Protein AF-A0A918W863-F1 (afdb_monomer)

Foldseek 3Di:
DVVVVCCVVVLAPFFDADPNDTHDPPVRVVVSVVDDPDDDDDDDD

Solvent-accessible surface area (backbone atoms only — not comparable to full-atom values): 3132 Å² total; per-residue (Å²): 117,65,69,61,54,31,36,76,69,67,75,38,76,84,62,50,76,56,97,92,39,77,43,73,61,65,69,61,56,50,52,59,73,70,52,80,88,67,85,88,80,92,85,87,133

InterPro domains:
  IPR009061 Putative DNA-binding domain superfamily [SSF46955] (2-35)

Radius of gyration: 11.34 Å; Cα contacts (8 Å, |Δi|>4): 21; chains: 1; bounding box: 32×24×19 Å

Organism: NCBI:txid543356

Structure (mmCIF, N/CA/C/O backbone):
data_AF-A0A918W863-F1
#
_entry.id   AF-A0A918W863-F1
#
loop_
_atom_site.group_PDB
_atom_site.id
_atom_sit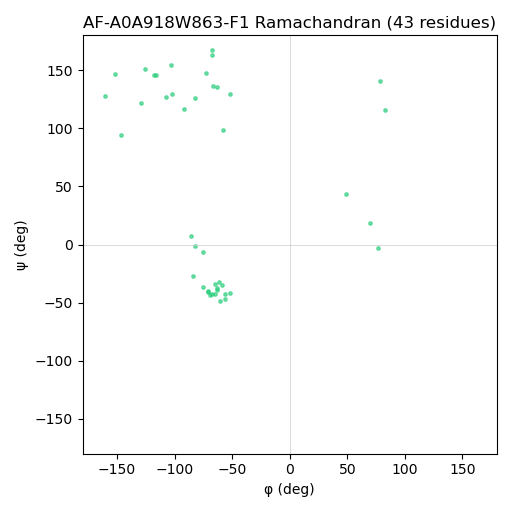e.type_symbol
_atom_site.label_atom_id
_atom_site.label_alt_id
_atom_site.label_comp_id
_atom_site.label_asym_id
_atom_site.label_entity_id
_atom_site.label_seq_id
_atom_site.pdbx_PDB_ins_code
_atom_site.Cartn_x
_atom_site.Cartn_y
_atom_site.Cartn_z
_atom_site.occupancy
_atom_site.B_iso_or_equiv
_atom_site.auth_seq_id
_atom_site.auth_comp_id
_atom_site.auth_asym_id
_atom_site.auth_atom_id
_atom_site.pdbx_PDB_model_num
ATOM 1 N N . MET A 1 1 ? 6.656 4.571 8.373 1.00 66.00 1 MET A N 1
ATOM 2 C CA . MET A 1 1 ? 6.412 3.199 8.889 1.00 66.00 1 MET A CA 1
ATOM 3 C C . MET A 1 1 ? 4.923 2.826 9.002 1.00 66.00 1 MET A C 1
ATOM 5 O O . MET A 1 1 ? 4.616 1.722 9.428 1.00 66.00 1 MET A O 1
ATOM 9 N N . THR A 1 2 ? 3.981 3.706 8.639 1.00 90.25 2 THR A N 1
ATOM 10 C CA . THR A 1 2 ? 2.531 3.469 8.799 1.00 90.25 2 THR A CA 1
ATOM 11 C C . THR A 1 2 ? 1.993 2.391 7.858 1.00 90.25 2 THR A C 1
ATOM 13 O O . THR A 1 2 ? 1.291 1.494 8.309 1.00 90.25 2 THR A O 1
ATOM 16 N N . VAL A 1 3 ? 2.416 2.410 6.588 1.00 90.00 3 VAL A N 1
ATOM 17 C CA . VAL A 1 3 ? 2.026 1.413 5.573 1.00 90.00 3 VAL A CA 1
ATOM 18 C C . VAL A 1 3 ? 2.362 -0.009 6.030 1.00 90.00 3 VAL A C 1
ATOM 20 O O . VAL A 1 3 ? 1.504 -0.881 6.023 1.00 90.00 3 VAL A O 1
ATOM 23 N N . TRP A 1 4 ? 3.577 -0.231 6.537 1.00 90.94 4 TRP A N 1
ATOM 24 C CA . TRP A 1 4 ? 3.990 -1.542 7.045 1.00 90.94 4 TRP A CA 1
ATOM 25 C C . TRP A 1 4 ? 3.171 -2.015 8.241 1.00 90.94 4 TRP A C 1
ATOM 27 O O . TRP A 1 4 ? 2.805 -3.184 8.309 1.00 90.94 4 TRP A O 1
ATOM 37 N N . ARG A 1 5 ? 2.819 -1.104 9.154 1.00 92.56 5 ARG A N 1
ATOM 38 C CA . ARG A 1 5 ? 1.927 -1.436 10.270 1.00 92.56 5 ARG A CA 1
ATOM 39 C C . ARG A 1 5 ? 0.529 -1.814 9.781 1.00 92.56 5 ARG A C 1
ATOM 41 O O . ARG A 1 5 ? -0.103 -2.659 10.398 1.00 92.56 5 ARG A O 1
ATOM 48 N N . TRP A 1 6 ? 0.036 -1.209 8.703 1.00 91.88 6 TRP A N 1
ATOM 49 C CA . TRP A 1 6 ? -1.257 -1.562 8.112 1.00 91.88 6 TRP A CA 1
ATOM 50 C C . TRP A 1 6 ? -1.231 -2.919 7.414 1.00 91.88 6 TRP A C 1
ATOM 52 O O . TRP A 1 6 ? -2.169 -3.687 7.602 1.00 91.88 6 TRP A O 1
ATOM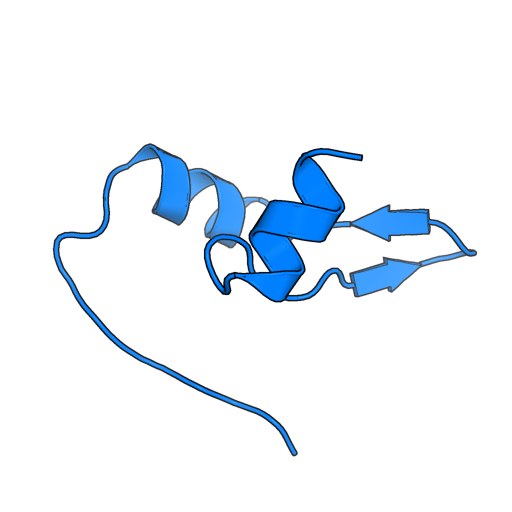 62 N N . VAL A 1 7 ? -0.147 -3.251 6.707 1.00 91.25 7 VAL A N 1
ATOM 63 C CA . VAL A 1 7 ? 0.062 -4.597 6.145 1.00 91.25 7 VAL A CA 1
ATOM 64 C C . VAL A 1 7 ? 0.094 -5.639 7.269 1.00 91.25 7 VAL A C 1
ATOM 66 O O . VAL A 1 7 ? -0.666 -6.598 7.234 1.00 91.25 7 VAL A O 1
ATOM 69 N N . GLN A 1 8 ? 0.870 -5.405 8.336 1.00 90.56 8 GLN A N 1
ATOM 70 C CA . GLN A 1 8 ? 0.923 -6.315 9.493 1.00 90.56 8 GLN A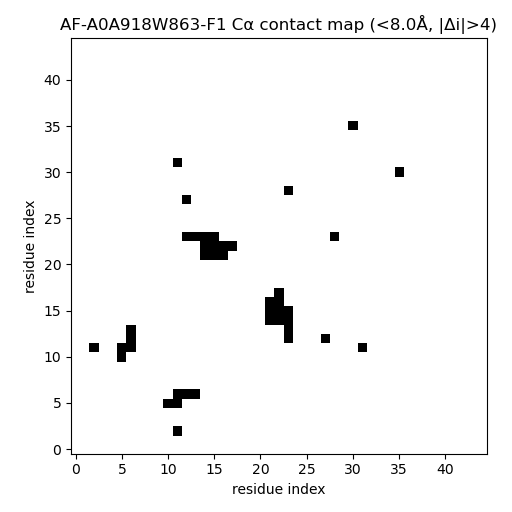 CA 1
ATOM 71 C C . GLN A 1 8 ? -0.423 -6.470 10.215 1.00 90.56 8 GLN A C 1
ATOM 73 O O . GLN A 1 8 ? -0.710 -7.527 10.766 1.00 90.56 8 GLN A O 1
ATOM 78 N N . LYS A 1 9 ? -1.252 -5.421 10.226 1.00 91.81 9 LYS A N 1
ATOM 79 C CA . LYS A 1 9 ? -2.606 -5.452 10.798 1.00 91.81 9 LYS A CA 1
ATOM 80 C C . LYS A 1 9 ? -3.660 -6.037 9.845 1.00 91.81 9 LYS A C 1
ATOM 82 O O . LYS A 1 9 ? -4.824 -6.094 10.226 1.00 91.81 9 LYS A O 1
ATOM 87 N N . GLY A 1 10 ? -3.288 -6.426 8.622 1.00 88.94 10 GLY A N 1
ATOM 88 C CA . GLY A 1 10 ? -4.214 -6.939 7.605 1.00 88.94 10 GLY A CA 1
ATOM 89 C C . GLY A 1 10 ? -5.168 -5.885 7.029 1.00 88.94 10 GLY A C 1
ATOM 90 O O . GLY A 1 10 ? -6.208 -6.230 6.471 1.00 88.94 10 GLY A O 1
ATOM 91 N N . LEU A 1 11 ? -4.839 -4.599 7.188 1.00 88.62 11 LEU A N 1
ATOM 92 C CA . LEU A 1 11 ? -5.610 -3.474 6.645 1.00 88.62 11 LEU A CA 1
ATOM 93 C C . LEU A 1 11 ? -5.239 -3.168 5.189 1.00 88.62 11 LEU A C 1
ATOM 95 O O . LEU A 1 11 ? -6.059 -2.634 4.450 1.00 88.62 11 LEU A O 1
ATOM 99 N N . LEU A 1 12 ? -4.010 -3.498 4.790 1.00 90.69 12 LEU A N 1
ATOM 100 C CA . LEU A 1 12 ? -3.540 -3.461 3.408 1.00 90.69 12 LEU A CA 1
ATOM 101 C C . LEU A 1 12 ? -3.181 -4.881 2.959 1.00 90.69 12 LEU A C 1
ATOM 103 O O . LEU A 1 12 ? -2.669 -5.646 3.782 1.00 90.69 12 LEU A O 1
ATOM 107 N N . PRO A 1 13 ? -3.389 -5.226 1.677 1.00 90.94 13 PRO A N 1
ATOM 108 C CA . PRO A 1 13 ? -2.896 -6.481 1.139 1.00 90.94 13 PRO A CA 1
ATOM 109 C C . PRO A 1 13 ? -1.367 -6.485 1.085 1.00 90.94 13 PRO A C 1
ATOM 111 O O . PRO A 1 13 ? -0.704 -5.440 1.166 1.00 90.94 13 PRO A O 1
ATOM 114 N N . GLU A 1 14 ? -0.805 -7.682 0.956 1.00 91.31 14 GLU A N 1
ATOM 115 C CA . GLU A 1 14 ? 0.633 -7.853 0.807 1.00 91.31 14 GLU A CA 1
ATOM 116 C C . GLU A 1 14 ? 1.122 -7.193 -0.491 1.00 91.31 14 GLU A C 1
ATOM 118 O O . GLU A 1 14 ? 0.477 -7.318 -1.536 1.00 91.31 14 GLU A O 1
ATOM 123 N N . PRO A 1 15 ? 2.243 -6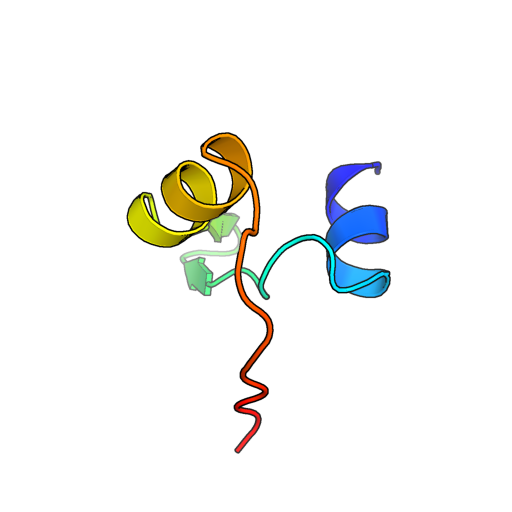.456 -0.447 1.00 94.62 15 PRO A N 1
ATOM 124 C CA . PRO A 1 15 ? 2.775 -5.821 -1.637 1.00 94.62 15 PRO A CA 1
ATOM 125 C C . PRO A 1 15 ? 3.402 -6.834 -2.595 1.00 94.62 15 PRO A C 1
ATOM 127 O O . PRO A 1 15 ? 4.070 -7.784 -2.191 1.00 94.62 15 PRO A O 1
ATOM 130 N N . ILE A 1 16 ? 3.309 -6.532 -3.884 1.00 94.94 16 ILE A N 1
ATOM 131 C CA . ILE A 1 16 ? 4.074 -7.199 -4.932 1.00 94.94 16 ILE A CA 1
ATOM 132 C C . ILE A 1 16 ? 5.457 -6.550 -4.990 1.00 94.94 16 ILE A C 1
ATOM 134 O O . ILE A 1 16 ? 5.582 -5.329 -5.132 1.00 94.94 16 ILE A O 1
ATOM 138 N N . L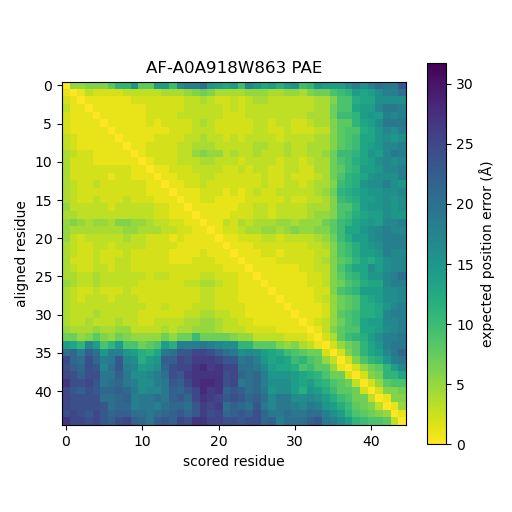YS A 1 17 ? 6.511 -7.363 -4.894 1.00 95.44 17 LYS A N 1
ATOM 139 C CA . LYS A 1 17 ? 7.892 -6.879 -4.946 1.00 95.44 17 LYS A CA 1
ATOM 140 C C . LYS A 1 17 ? 8.419 -6.907 -6.378 1.00 95.44 17 LYS A C 1
ATOM 142 O O . LYS A 1 17 ? 8.567 -7.974 -6.963 1.00 95.44 17 LYS A O 1
ATOM 147 N N . ILE A 1 18 ? 8.744 -5.738 -6.926 1.00 95.56 18 ILE A N 1
ATOM 148 C CA . ILE A 1 18 ? 9.297 -5.587 -8.279 1.00 95.56 18 ILE A CA 1
ATOM 149 C C . ILE A 1 18 ? 10.554 -4.726 -8.182 1.00 95.56 18 ILE A C 1
ATOM 151 O O . ILE A 1 18 ? 10.509 -3.606 -7.679 1.00 95.56 18 ILE A O 1
ATOM 155 N N . ASN A 1 19 ? 11.695 -5.263 -8.623 1.00 95.25 19 ASN A N 1
ATOM 156 C CA . ASN A 1 19 ? 12.999 -4.586 -8.580 1.00 95.25 19 ASN A CA 1
ATOM 157 C C . ASN A 1 19 ? 13.333 -3.956 -7.205 1.00 95.25 19 ASN A C 1
ATOM 159 O O . ASN A 1 19 ? 13.742 -2.801 -7.099 1.00 95.25 19 ASN A O 1
ATOM 163 N N . GLY A 1 20 ? 13.060 -4.690 -6.120 1.00 94.50 20 GLY A N 1
ATOM 164 C CA . GLY A 1 20 ? 13.317 -4.235 -4.747 1.00 94.50 20 GLY A CA 1
ATOM 165 C C . GLY A 1 20 ? 12.319 -3.213 -4.188 1.00 94.50 20 GLY A C 1
ATOM 166 O O . GLY A 1 20 ? 12.419 -2.863 -3.013 1.00 94.50 20 GLY A O 1
ATOM 167 N N . ARG A 1 21 ? 11.338 -2.768 -4.980 1.00 94.19 21 ARG A N 1
ATOM 168 C CA . ARG A 1 21 ? 10.271 -1.855 -4.555 1.00 94.19 21 ARG A CA 1
ATOM 169 C C . ARG A 1 21 ? 8.963 -2.608 -4.334 1.00 94.19 21 ARG A C 1
ATOM 171 O O . ARG A 1 21 ? 8.742 -3.665 -4.916 1.00 94.19 21 ARG A O 1
ATOM 178 N N . ASN A 1 22 ? 8.113 -2.041 -3.485 1.00 94.62 22 ASN A N 1
ATOM 179 C CA . ASN A 1 22 ? 6.815 -2.603 -3.129 1.00 94.62 22 ASN A CA 1
ATOM 180 C C . ASN A 1 22 ? 5.710 -1.862 -3.869 1.00 94.62 22 ASN A C 1
ATOM 182 O O . ASN A 1 22 ? 5.657 -0.632 -3.824 1.00 94.62 22 ASN A O 1
ATOM 186 N N . TYR A 1 23 ? 4.836 -2.626 -4.510 1.00 94.94 23 TYR A N 1
ATOM 187 C CA . TYR A 1 23 ? 3.711 -2.128 -5.283 1.00 94.94 23 TYR A CA 1
ATOM 188 C C . TYR A 1 23 ? 2.420 -2.775 -4.800 1.00 94.94 23 TYR A C 1
ATOM 190 O O . TYR A 1 23 ? 2.411 -3.918 -4.349 1.00 94.94 23 TYR A O 1
ATOM 198 N N . TRP A 1 24 ? 1.323 -2.048 -4.946 1.00 93.75 24 TRP A N 1
ATOM 199 C CA . TRP A 1 24 ? -0.024 -2.557 -4.737 1.00 93.75 24 TRP A CA 1
ATOM 200 C C . TRP A 1 24 ? -0.776 -2.457 -6.052 1.00 93.75 24 TRP A C 1
ATOM 202 O O . TRP A 1 24 ? -0.536 -1.528 -6.828 1.00 93.75 24 TRP A O 1
ATOM 212 N N . ARG A 1 25 ? -1.670 -3.412 -6.314 1.00 92.88 25 ARG A N 1
ATOM 213 C CA . ARG A 1 25 ? -2.560 -3.292 -7.466 1.00 92.88 25 ARG A CA 1
ATOM 214 C C . ARG A 1 25 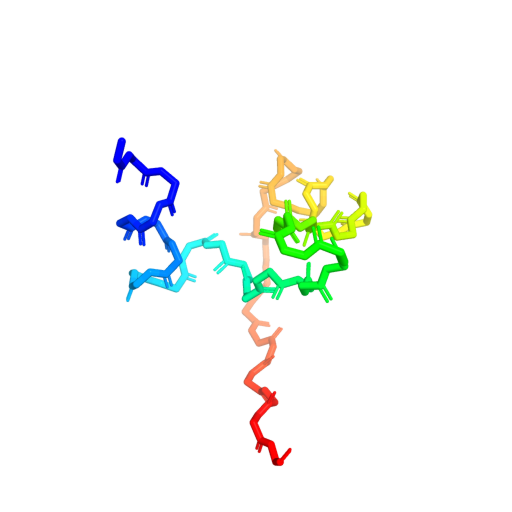? -3.507 -2.132 -7.216 1.00 92.88 25 ARG A C 1
ATOM 216 O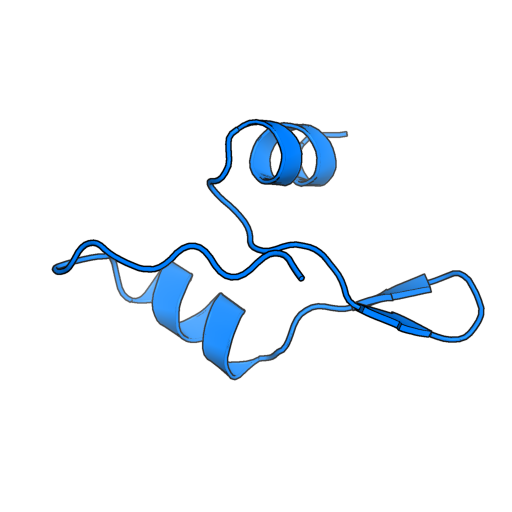 O . ARG A 1 25 ? -4.047 -1.986 -6.122 1.00 92.88 25 ARG A O 1
ATOM 223 N N . GLU A 1 26 ? -3.711 -1.328 -8.246 1.00 91.81 26 GLU A N 1
ATOM 224 C CA . GLU A 1 26 ? -4.613 -0.182 -8.185 1.00 91.81 26 GLU A CA 1
ATOM 225 C C . GLU A 1 26 ? -6.027 -0.603 -7.766 1.00 91.81 26 GLU A C 1
ATOM 227 O O . GLU A 1 26 ? -6.597 0.006 -6.866 1.00 91.81 26 GLU A O 1
ATOM 232 N N . SER A 1 27 ? -6.531 -1.713 -8.318 1.00 89.44 27 SER A N 1
ATOM 233 C CA . SER A 1 27 ? -7.831 -2.299 -7.963 1.00 89.44 27 SER A CA 1
ATOM 234 C C . SER A 1 27 ? -8.006 -2.515 -6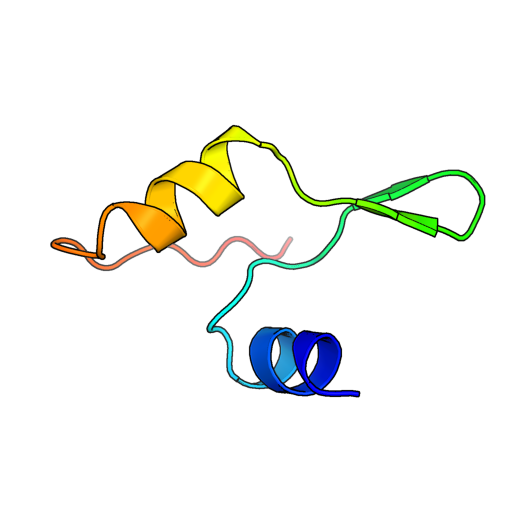.461 1.00 89.44 27 SER A C 1
ATOM 236 O O . SER A 1 27 ? -9.066 -2.230 -5.911 1.00 89.44 27 SER A O 1
ATOM 238 N N . ASP A 1 28 ? -6.958 -2.991 -5.790 1.00 88.44 28 ASP A N 1
ATOM 239 C CA . ASP A 1 28 ? -7.015 -3.327 -4.370 1.00 88.44 28 ASP A CA 1
ATOM 240 C C . ASP A 1 28 ? -7.001 -2.055 -3.516 1.00 88.44 28 ASP A C 1
ATOM 242 O O . ASP A 1 28 ? -7.687 -1.966 -2.499 1.00 88.44 28 ASP A O 1
ATOM 246 N N . VAL A 1 29 ? -6.248 -1.039 -3.948 1.00 89.50 29 VAL A N 1
ATOM 247 C CA . VAL A 1 29 ? -6.213 0.273 -3.291 1.00 89.50 29 VAL A CA 1
ATOM 248 C C . VAL A 1 29 ? -7.552 0.994 -3.448 1.00 89.50 29 VAL A C 1
ATOM 250 O O . VAL A 1 29 ? -8.054 1.566 -2.479 1.00 89.50 29 VAL A O 1
ATOM 253 N N . GLU A 1 30 ? -8.154 0.945 -4.634 1.00 90.62 30 GLU A N 1
ATOM 254 C CA . GLU A 1 30 ? -9.475 1.525 -4.890 1.00 90.62 30 GLU A CA 1
ATOM 255 C C . GLU A 1 30 ? -10.573 0.816 -4.087 1.00 90.62 30 GLU A C 1
ATOM 257 O O . GLU A 1 30 ? -11.380 1.483 -3.439 1.00 90.62 30 GLU A O 1
ATOM 262 N N . ALA A 1 31 ? -10.551 -0.518 -4.009 1.00 87.31 31 ALA A N 1
ATOM 263 C CA . ALA A 1 31 ? -11.491 -1.279 -3.183 1.00 87.31 31 ALA A CA 1
ATOM 264 C C . ALA A 1 31 ? -11.413 -0.900 -1.690 1.00 87.31 31 ALA A C 1
ATOM 266 O O . ALA A 1 31 ? -12.431 -0.857 -0.997 1.00 87.31 31 ALA A O 1
ATOM 267 N N . LEU A 1 32 ? -10.218 -0.581 -1.183 1.00 86.44 32 LEU A N 1
ATOM 268 C CA . LEU A 1 32 ? -10.040 -0.120 0.196 1.00 86.44 32 LEU A CA 1
ATOM 269 C C . LEU A 1 32 ? -10.588 1.290 0.423 1.00 86.44 32 LEU A C 1
ATOM 271 O O . LEU A 1 32 ? -11.210 1.539 1.457 1.00 86.44 32 LEU A O 1
ATOM 275 N N . LYS A 1 33 ? -10.379 2.204 -0.531 1.00 86.06 33 LYS A N 1
ATOM 276 C CA . LYS A 1 33 ? -10.916 3.574 -0.469 1.00 86.06 33 LYS A CA 1
ATOM 277 C C . LYS A 1 33 ? -12.441 3.588 -0.482 1.00 86.06 33 LYS A C 1
ATOM 279 O O . LYS A 1 33 ? -13.045 4.401 0.209 1.00 86.06 33 LYS A O 1
ATOM 284 N N . GLN A 1 34 ? -13.045 2.689 -1.254 1.00 84.06 34 GLN A N 1
ATOM 285 C CA . GLN A 1 34 ? -14.495 2.615 -1.436 1.00 84.06 34 GLN A CA 1
ATOM 286 C C . GLN A 1 34 ? -15.235 2.011 -0.235 1.00 84.06 34 GLN A C 1
ATOM 288 O O . GLN A 1 34 ? -16.459 2.078 -0.179 1.00 84.06 34 GLN A O 1
ATOM 293 N N . GLY A 1 35 ? -14.512 1.504 0.767 1.00 64.19 35 GLY A N 1
ATOM 294 C CA . GLY A 1 35 ? -15.113 1.062 2.014 1.00 64.19 35 GLY A CA 1
ATOM 295 C C . GLY A 1 35 ? -15.674 -0.351 1.904 1.00 64.19 35 GLY A C 1
ATOM 296 O O . GLY A 1 35 ? -16.621 -0.660 1.187 1.00 64.19 35 GLY A O 1
ATOM 297 N N . ARG A 1 36 ? -15.071 -1.233 2.690 1.00 56.2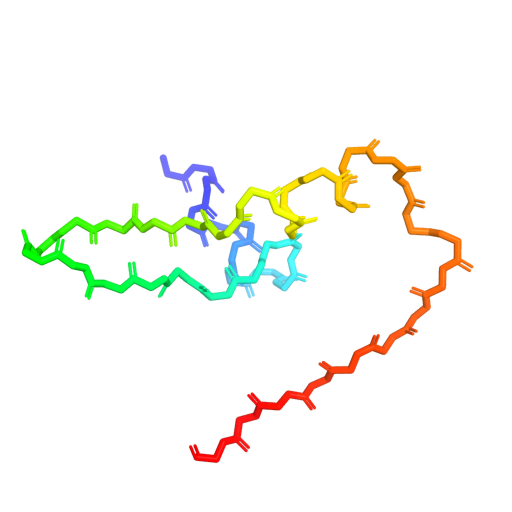5 36 ARG A N 1
ATOM 298 C CA . ARG A 1 36 ? -15.475 -2.618 2.888 1.00 56.25 36 ARG A CA 1
ATOM 299 C C . ARG A 1 36 ? -16.916 -2.689 3.418 1.00 56.25 36 ARG A C 1
ATOM 301 O O . ARG A 1 36 ? -17.134 -2.606 4.620 1.00 56.25 36 ARG A O 1
ATOM 308 N N . SER A 1 37 ? -17.871 -2.929 2.519 1.00 47.88 37 SER A N 1
ATOM 309 C CA . SER A 1 37 ? -19.182 -3.527 2.827 1.00 47.88 37 SER A CA 1
ATOM 310 C C . SER A 1 37 ? -19.141 -5.070 2.819 1.00 47.88 37 SER A C 1
ATOM 312 O O . SER A 1 37 ? -20.181 -5.713 2.928 1.00 47.88 37 SER A O 1
ATOM 314 N N . GLY A 1 38 ? -17.974 -5.713 2.696 1.00 43.41 38 GLY A N 1
ATOM 315 C CA . GLY A 1 38 ? -17.925 -7.174 2.604 1.00 43.41 38 GLY A CA 1
ATOM 316 C C . GLY A 1 38 ? -16.568 -7.772 2.944 1.00 43.41 38 GLY A C 1
ATOM 317 O O . GLY A 1 38 ? -15.532 -7.366 2.439 1.00 43.41 38 GLY A O 1
ATOM 318 N N . ASN A 1 39 ? -16.594 -8.726 3.860 1.00 53.16 39 ASN A N 1
ATOM 319 C CA . ASN A 1 39 ? -15.497 -9.565 4.320 1.00 53.16 39 ASN A CA 1
ATOM 320 C C . ASN A 1 39 ? -14.989 -10.544 3.227 1.00 53.16 39 ASN A C 1
ATOM 322 O O . ASN A 1 39 ? -15.709 -10.802 2.272 1.00 53.16 39 ASN A O 1
ATOM 326 N N . SER A 1 40 ? -13.826 -11.174 3.468 1.00 47.00 40 SER A N 1
ATOM 327 C CA . SER A 1 40 ? -13.165 -12.283 2.729 1.00 47.00 40 SER A CA 1
ATOM 328 C C . SER A 1 40 ? -12.408 -11.928 1.426 1.00 47.00 40 SER A C 1
ATOM 330 O O . SER A 1 40 ? -12.832 -11.062 0.685 1.00 47.00 40 SER A O 1
ATOM 332 N N . GLY A 1 41 ? -11.241 -12.502 1.102 1.00 39.91 41 GLY A N 1
ATOM 333 C CA . GLY A 1 41 ? -10.659 -13.756 1.570 1.00 39.91 41 GLY A CA 1
ATOM 334 C C . GLY A 1 41 ? -9.124 -13.791 1.552 1.00 39.91 41 GLY A C 1
ATOM 335 O O . GLY A 1 41 ? -8.444 -13.210 0.714 1.00 39.91 41 GLY A O 1
ATOM 336 N N . LYS A 1 42 ? -8.626 -14.517 2.548 1.00 53.66 42 LYS A N 1
ATOM 337 C CA . LYS A 1 42 ? -7.297 -15.100 2.723 1.00 53.66 42 LYS A CA 1
ATOM 338 C C . LYS A 1 42 ? -6.894 -15.926 1.488 1.00 53.66 42 LYS A C 1
ATOM 340 O O . LYS A 1 42 ? -7.644 -16.820 1.113 1.00 53.66 42 LYS A O 1
ATOM 345 N N . ALA A 1 43 ? -5.704 -15.698 0.934 1.00 37.25 43 ALA A N 1
ATOM 346 C CA . ALA A 1 43 ? -5.038 -16.643 0.034 1.00 37.25 43 ALA A CA 1
ATOM 347 C C . ALA A 1 43 ? -3.517 -16.561 0.239 1.00 37.25 43 ALA A C 1
ATOM 349 O O . ALA A 1 43 ? -2.846 -15.703 -0.321 1.00 37.25 43 ALA A O 1
ATOM 350 N N . ALA A 1 44 ? -3.017 -17.444 1.102 1.00 32.94 44 ALA A N 1
ATOM 351 C CA . ALA A 1 44 ? -1.617 -17.830 1.195 1.00 32.94 44 ALA A CA 1
ATOM 352 C C . ALA A 1 44 ? -1.520 -19.254 0.631 1.00 32.94 44 ALA A C 1
ATOM 354 O O . ALA A 1 44 ? -2.289 -20.114 1.072 1.00 32.94 44 ALA A O 1
ATOM 355 N N . ALA A 1 45 ? -0.624 -19.474 -0.330 1.00 39.00 45 ALA A N 1
ATOM 356 C CA . ALA A 1 45 ? -0.128 -20.781 -0.758 1.00 39.00 45 ALA A CA 1
ATOM 357 C C . ALA A 1 45 ? 1.275 -20.597 -1.344 1.00 39.00 45 ALA A C 1
ATOM 359 O O . ALA A 1 45 ? 1.424 -19.690 -2.194 1.00 39.00 45 ALA A O 1
#

Nearest PDB structures (foldseek):
  6jni-assembly2_D  TM=6.631E-01  e=1.532E-01  Pseudomonas putida
  6jni-assembly4_G  TM=6.673E-01  e=2.365E-01  Pseudomonas putida
  6jni-assembly4_H  TM=6.639E-01  e=2.543E-01  Pseudomonas putida
  6jyw-assembly1_B  TM=6.683E-01  e=3.159E-01  Pseudomonas putida
  6jgx-assembly1_B  TM=6.591E-01  e=3.651E-01  Pseudomonas putida

Secondary structure (DSSP, 8-state):
-HHHHHHHTTSSPPPEEETTEEE--HHHHHHHHT--SS-------

Sequence (45 aa):
MTVWRWVQKGLLPEPIKINGRNYWRESDVEALKQGRSGNSGKAAA

pLDDT: mean 79.88, std 19.85, range [32.94, 95.56]

Mean predicted aligned error: 7.91 Å